Protein AF-A0A3N5GAW0-F1 (afdb_monomer_lite)

Radius of gyration: 9.54 Å; chains: 1; bounding box: 23×20×19 Å

Sequence (43 aa):
TRDNVRAIRPGFGLAPKHLEQVLGRRASRDAARGTPMAWDLLG

Structure (mmCIF, N/CA/C/O backbone):
data_AF-A0A3N5GAW0-F1
#
_entry.id   AF-A0A3N5GAW0-F1
#
loop_
_atom_site.group_PDB
_atom_site.id
_atom_site.type_symbol
_atom_site.label_atom_id
_atom_site.label_alt_id
_atom_site.label_comp_id
_atom_site.label_asym_id
_atom_site.label_entity_id
_atom_site.label_seq_id
_atom_site.pdbx_PDB_ins_code
_atom_site.Cartn_x
_atom_site.Cartn_y
_atom_site.Cartn_z
_atom_site.occupancy
_atom_site.B_iso_or_equiv
_atom_site.auth_seq_id
_atom_site.auth_comp_id
_atom_site.auth_asym_id
_atom_site.auth_atom_id
_atom_site.pdbx_PDB_model_num
ATOM 1 N N . THR A 1 1 ? -1.323 0.988 7.720 1.00 90.06 1 THR A N 1
ATOM 2 C CA . THR A 1 1 ? -0.282 1.487 8.650 1.00 90.06 1 THR A CA 1
ATOM 3 C C . THR A 1 1 ? 1.094 1.237 8.046 1.00 90.06 1 THR A C 1
ATOM 5 O O . THR A 1 1 ? 1.170 0.505 7.060 1.00 90.06 1 THR A O 1
ATOM 8 N N . ARG A 1 2 ? 2.169 1.823 8.600 1.00 93.25 2 ARG A N 1
ATOM 9 C CA . ARG A 1 2 ? 3.549 1.591 8.115 1.00 93.25 2 ARG A CA 1
ATOM 10 C C . ARG A 1 2 ? 4.012 0.136 8.293 1.00 93.25 2 ARG A C 1
ATOM 12 O O . ARG A 1 2 ? 4.891 -0.312 7.568 1.00 93.25 2 ARG A O 1
ATOM 19 N N . ASP A 1 3 ? 3.374 -0.623 9.181 1.00 93.75 3 ASP A N 1
ATOM 20 C CA . ASP A 1 3 ? 3.674 -2.046 9.385 1.00 93.75 3 ASP A CA 1
ATOM 21 C C . ASP A 1 3 ? 3.208 -2.925 8.218 1.00 93.75 3 ASP A C 1
ATOM 23 O O . ASP A 1 3 ? 3.906 -3.869 7.836 1.00 93.75 3 ASP A O 1
ATOM 27 N N . ASN A 1 4 ? 2.065 -2.567 7.620 1.00 94.50 4 ASN A N 1
ATOM 28 C CA . ASN A 1 4 ? 1.364 -3.371 6.613 1.00 94.50 4 ASN A CA 1
ATOM 29 C C . ASN A 1 4 ? 1.720 -2.996 5.166 1.00 94.50 4 ASN A C 1
ATOM 31 O O . ASN A 1 4 ? 1.458 -3.776 4.254 1.00 94.50 4 ASN A O 1
ATOM 35 N N . VAL A 1 5 ? 2.305 -1.815 4.936 1.00 94.25 5 VAL A N 1
ATOM 36 C CA . VAL A 1 5 ? 2.631 -1.306 3.593 1.00 94.25 5 VAL A CA 1
ATOM 37 C C . VAL A 1 5 ? 4.116 -0.981 3.521 1.00 94.25 5 VAL A C 1
ATOM 39 O O . VAL A 1 5 ? 4.629 -0.212 4.329 1.00 94.25 5 VAL A O 1
ATOM 42 N N . ARG A 1 6 ? 4.817 -1.568 2.545 1.00 93.19 6 ARG A N 1
ATOM 43 C CA . ARG A 1 6 ? 6.269 -1.421 2.376 1.00 93.19 6 ARG A CA 1
ATOM 44 C C . ARG A 1 6 ? 6.625 -1.267 0.900 1.00 93.19 6 ARG A C 1
ATOM 46 O O . ARG A 1 6 ? 6.063 -1.956 0.055 1.00 93.19 6 ARG A O 1
ATOM 53 N N . ALA A 1 7 ? 7.591 -0.402 0.602 1.00 93.00 7 ALA A N 1
ATOM 54 C CA . ALA A 1 7 ? 8.182 -0.297 -0.728 1.00 93.00 7 ALA A CA 1
ATOM 55 C C . ALA A 1 7 ? 9.201 -1.434 -0.923 1.00 93.00 7 ALA A C 1
ATOM 57 O O . ALA A 1 7 ? 10.321 -1.367 -0.419 1.00 93.00 7 ALA A O 1
ATOM 58 N N . ILE A 1 8 ? 8.790 -2.497 -1.618 1.00 90.69 8 ILE A N 1
ATOM 59 C CA . ILE A 1 8 ? 9.602 -3.691 -1.892 1.00 90.69 8 ILE A CA 1
ATOM 60 C C . ILE A 1 8 ? 9.823 -3.790 -3.406 1.00 90.69 8 ILE A C 1
ATOM 62 O O . ILE A 1 8 ? 8.931 -3.474 -4.189 1.00 90.69 8 ILE A O 1
ATOM 66 N N . ARG A 1 9 ? 11.029 -4.191 -3.817 1.00 90.62 9 ARG A N 1
ATOM 67 C CA . ARG A 1 9 ? 11.397 -4.418 -5.224 1.00 90.62 9 ARG A CA 1
ATOM 68 C C . ARG A 1 9 ? 11.236 -5.900 -5.590 1.00 90.62 9 ARG A C 1
ATOM 70 O O . ARG A 1 9 ? 11.440 -6.733 -4.707 1.00 90.62 9 ARG A O 1
ATOM 77 N N . PRO A 1 10 ? 10.974 -6.242 -6.868 1.00 88.38 10 PRO A N 1
ATOM 78 C CA . PRO A 1 10 ? 10.813 -5.366 -8.044 1.00 88.38 10 PRO A CA 1
ATOM 79 C C . PRO A 1 10 ? 9.416 -4.710 -8.142 1.00 88.38 10 PRO A C 1
ATOM 81 O O . PRO A 1 10 ? 8.514 -5.025 -7.374 1.00 88.38 10 PRO A O 1
ATOM 84 N N . GLY A 1 11 ? 9.249 -3.728 -9.036 1.00 80.94 11 GLY A N 1
ATOM 85 C CA . GLY A 1 11 ? 8.066 -2.855 -9.080 1.00 80.94 11 GLY A CA 1
ATOM 86 C C . GLY A 1 11 ? 6.873 -3.428 -9.852 1.00 80.94 11 GLY A C 1
ATOM 87 O O . GLY A 1 11 ? 6.739 -3.151 -11.037 1.00 80.94 11 GLY A O 1
ATOM 88 N N . PHE A 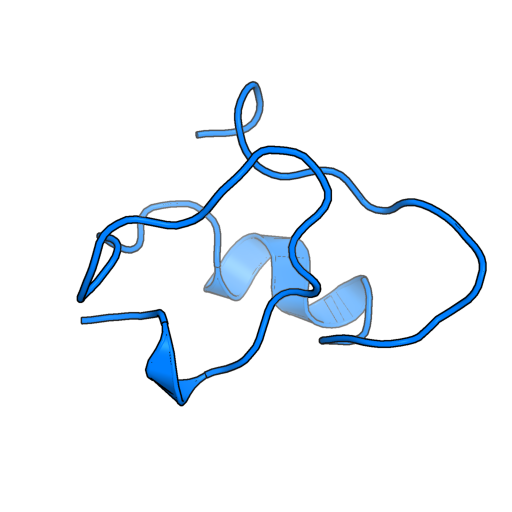1 12 ? 5.990 -4.167 -9.173 1.00 88.25 12 PHE A N 1
ATOM 89 C CA . PHE A 1 12 ? 4.755 -4.731 -9.757 1.00 88.25 12 PHE A CA 1
ATOM 90 C C . PHE A 1 12 ? 3.455 -4.024 -9.340 1.00 88.25 12 PHE A C 1
ATOM 92 O O . PHE A 1 12 ? 2.377 -4.415 -9.775 1.00 88.25 12 PHE A O 1
ATOM 99 N N . GLY A 1 13 ? 3.535 -3.020 -8.468 1.00 93.56 13 GLY A N 1
ATOM 100 C CA . GLY A 1 13 ? 2.374 -2.291 -7.955 1.00 93.56 13 GLY A CA 1
ATOM 101 C C . GLY A 1 13 ? 2.562 -0.782 -8.045 1.00 93.56 13 GLY A C 1
ATOM 102 O O . GLY A 1 13 ? 3.345 -0.281 -8.853 1.00 93.56 13 GLY A O 1
ATOM 103 N N . LEU A 1 14 ? 1.864 -0.049 -7.178 1.00 94.94 14 LEU A N 1
ATOM 104 C CA . LEU A 1 14 ? 2.000 1.402 -7.079 1.00 94.94 14 LEU A CA 1
ATOM 105 C C . LEU A 1 14 ? 3.454 1.825 -6.833 1.00 94.94 14 LEU A C 1
ATOM 107 O O . LEU A 1 14 ? 4.181 1.240 -6.026 1.00 94.94 14 LEU A O 1
ATOM 111 N N . ALA A 1 15 ? 3.860 2.898 -7.511 1.00 94.88 15 ALA A N 1
ATOM 112 C CA . ALA A 1 15 ? 5.174 3.490 -7.317 1.00 94.88 15 ALA A CA 1
ATOM 113 C C . ALA A 1 15 ? 5.348 3.991 -5.865 1.00 94.88 15 ALA A C 1
ATOM 115 O O . ALA A 1 15 ? 4.403 4.561 -5.309 1.00 94.88 15 ALA A O 1
ATOM 116 N N . PRO A 1 16 ? 6.556 3.895 -5.269 1.00 93.06 16 PRO A N 1
ATOM 117 C CA . PRO A 1 16 ? 6.806 4.309 -3.882 1.00 93.06 16 PRO A CA 1
ATOM 118 C C . PRO A 1 16 ? 6.414 5.757 -3.548 1.00 93.06 16 PRO A C 1
ATOM 120 O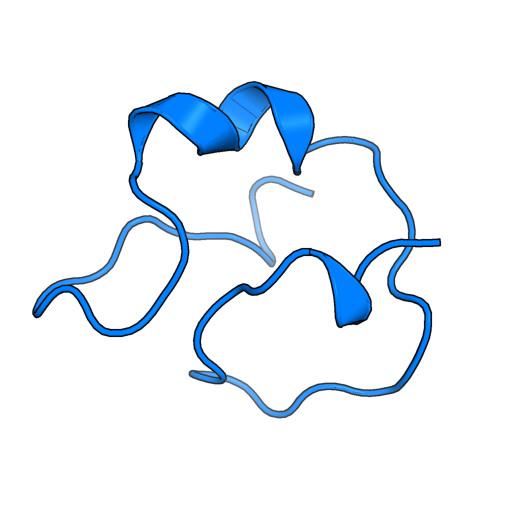 O . PRO A 1 16 ? 6.101 6.046 -2.398 1.00 93.06 16 PRO A O 1
ATOM 123 N N . LYS A 1 17 ? 6.360 6.659 -4.541 1.00 94.81 17 LYS A N 1
ATOM 124 C C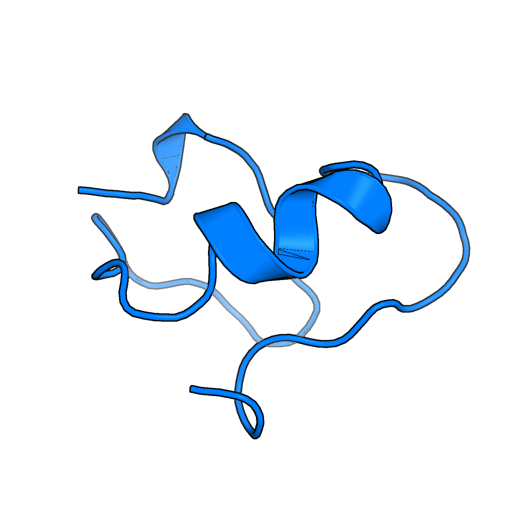A . LYS A 1 17 ? 5.884 8.047 -4.370 1.00 94.81 17 LYS A CA 1
ATOM 125 C C . LYS A 1 17 ? 4.437 8.150 -3.864 1.00 94.81 17 LYS A C 1
ATOM 127 O O . LYS A 1 17 ? 4.065 9.167 -3.296 1.00 94.81 17 LYS A O 1
ATOM 132 N N . HIS A 1 18 ? 3.632 7.106 -4.061 1.00 94.94 18 HIS A N 1
ATOM 133 C CA . HIS A 1 18 ? 2.244 7.045 -3.604 1.00 94.94 18 HIS A CA 1
ATOM 134 C C . HIS A 1 18 ? 2.107 6.504 -2.175 1.00 94.94 18 HIS A C 1
ATOM 136 O O . HIS A 1 18 ? 0.991 6.414 -1.675 1.00 94.94 18 HIS A O 1
ATOM 142 N N . LEU A 1 19 ? 3.207 6.154 -1.494 1.00 94.12 19 LEU A N 1
ATOM 143 C CA . LEU A 1 19 ? 3.160 5.561 -0.155 1.00 94.12 19 LEU A CA 1
ATOM 144 C C . LEU A 1 19 ? 2.356 6.420 0.829 1.00 94.12 19 LEU A C 1
ATOM 146 O O . LEU A 1 19 ? 1.481 5.897 1.509 1.00 94.12 19 LEU A O 1
ATOM 150 N N . GLU A 1 20 ? 2.589 7.730 0.852 1.00 94.25 20 GLU A N 1
ATOM 151 C CA . GLU A 1 20 ? 1.864 8.647 1.742 1.00 94.25 20 GLU A CA 1
AT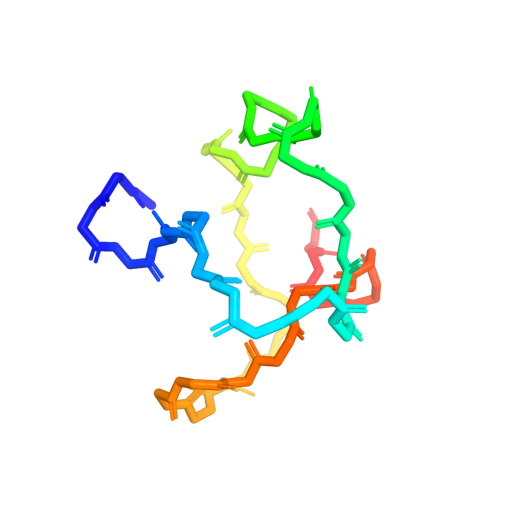OM 152 C C . GLU A 1 20 ? 0.368 8.758 1.392 1.00 94.25 20 GLU A C 1
ATOM 154 O O . GLU A 1 20 ? -0.445 9.012 2.269 1.00 94.25 20 GLU A O 1
ATOM 159 N N . GLN A 1 21 ? -0.021 8.503 0.137 1.00 94.56 21 GLN A N 1
ATOM 160 C CA . GLN A 1 21 ? -1.431 8.475 -0.281 1.00 94.56 21 GLN A CA 1
ATOM 161 C C . GLN A 1 21 ? -2.132 7.162 0.095 1.00 94.56 21 GLN A C 1
ATOM 163 O O . GLN A 1 21 ? -3.350 7.137 0.262 1.00 94.56 21 GLN A O 1
ATOM 168 N N . VAL A 1 22 ? -1.373 6.068 0.202 1.00 95.44 22 VAL A N 1
ATOM 169 C CA . VAL A 1 22 ? -1.866 4.752 0.635 1.00 95.44 22 VAL A CA 1
ATOM 170 C C . VAL A 1 22 ? -1.951 4.681 2.160 1.00 95.44 22 VAL A C 1
ATOM 172 O O . VAL A 1 22 ? -2.875 4.083 2.716 1.00 95.44 22 VAL A O 1
ATOM 175 N N . LEU A 1 23 ? -0.989 5.279 2.865 1.00 94.56 23 LEU A N 1
ATOM 176 C CA . LEU A 1 23 ? -0.998 5.339 4.321 1.00 94.56 23 LEU A CA 1
ATOM 177 C C . LEU A 1 23 ? -2.240 6.096 4.817 1.00 94.56 23 LEU A C 1
ATOM 179 O O . LEU A 1 23 ? -2.600 7.150 4.314 1.00 94.56 23 LEU A O 1
ATOM 183 N N . GLY A 1 24 ? -2.918 5.522 5.811 1.00 91.44 24 GLY A N 1
ATOM 184 C CA . GLY A 1 24 ? -4.165 6.069 6.357 1.00 91.44 24 GLY A CA 1
ATOM 185 C C . GLY A 1 24 ? -5.431 5.655 5.600 1.00 91.44 24 GLY A C 1
ATOM 186 O O . GLY A 1 24 ? -6.522 5.820 6.139 1.00 91.44 24 GLY A O 1
ATOM 187 N N . ARG A 1 25 ? -5.319 5.052 4.409 1.00 94.38 25 ARG A N 1
ATOM 188 C CA . ARG A 1 25 ? -6.469 4.471 3.702 1.00 94.38 25 ARG A CA 1
ATOM 189 C C . ARG A 1 25 ? -6.835 3.096 4.254 1.00 94.38 25 ARG A C 1
ATOM 191 O O . ARG A 1 25 ? -5.993 2.368 4.788 1.00 94.38 25 ARG A O 1
ATOM 198 N N . ARG A 1 26 ? -8.114 2.747 4.110 1.00 95.31 26 ARG A N 1
ATOM 199 C CA . ARG A 1 26 ? -8.658 1.434 4.466 1.00 95.31 26 ARG A CA 1
ATOM 200 C C . ARG A 1 26 ? -8.610 0.518 3.245 1.00 95.31 26 ARG A C 1
ATOM 202 O O . ARG A 1 26 ? -8.886 0.961 2.135 1.00 95.31 26 ARG A O 1
ATOM 209 N N . ALA A 1 27 ? -8.281 -0.753 3.459 1.00 95.62 27 ALA A N 1
ATOM 210 C CA . ALA A 1 27 ? -8.378 -1.753 2.404 1.00 95.62 27 ALA A CA 1
ATOM 211 C C . ALA A 1 27 ? -9.854 -2.039 2.068 1.00 95.62 27 ALA A C 1
ATOM 213 O O . ALA A 1 27 ? -10.673 -2.190 2.978 1.00 95.62 27 ALA A O 1
ATOM 214 N N . SER A 1 28 ? -10.185 -2.111 0.779 1.00 96.50 28 SER A N 1
ATOM 215 C CA . SER A 1 28 ? -11.535 -2.414 0.278 1.00 96.50 28 SER A CA 1
ATOM 216 C C . SER A 1 28 ? -11.872 -3.910 0.332 1.00 96.50 28 SER A C 1
ATOM 218 O O . SER A 1 28 ? -13.043 -4.280 0.345 1.00 96.50 28 SER A O 1
ATOM 220 N N . ARG A 1 29 ? -10.848 -4.770 0.379 1.00 95.88 29 ARG A N 1
ATOM 221 C CA . ARG A 1 29 ? -10.937 -6.235 0.454 1.00 95.88 29 ARG A CA 1
ATOM 222 C C . ARG A 1 29 ? -9.699 -6.819 1.130 1.00 95.88 29 ARG A C 1
ATOM 224 O O . ARG A 1 29 ? -8.690 -6.128 1.286 1.00 95.88 29 ARG A O 1
ATOM 231 N N . ASP A 1 30 ? -9.770 -8.097 1.478 1.00 96.12 30 ASP A N 1
ATOM 232 C CA . ASP A 1 30 ? -8.628 -8.829 2.017 1.00 96.12 30 ASP A CA 1
ATOM 233 C C . ASP A 1 30 ? -7.495 -8.928 0.985 1.00 96.12 30 ASP A C 1
ATOM 235 O O . ASP A 1 30 ? -7.724 -9.097 -0.216 1.00 96.12 30 ASP A O 1
ATOM 239 N N . ALA A 1 31 ? -6.255 -8.828 1.463 1.00 94.38 31 ALA A N 1
ATOM 240 C CA . ALA A 1 31 ? -5.052 -8.945 0.649 1.00 94.38 31 ALA A CA 1
ATOM 241 C C . ALA A 1 31 ? -4.034 -9.847 1.350 1.00 94.38 31 ALA A C 1
ATOM 243 O O . ALA A 1 31 ? -3.719 -9.659 2.527 1.00 94.38 31 ALA A O 1
ATOM 244 N N . ALA A 1 32 ? -3.482 -10.813 0.617 1.00 96.00 32 ALA A N 1
AT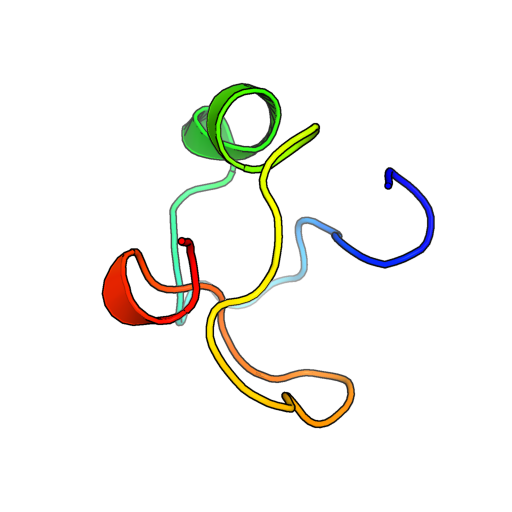OM 245 C CA . ALA A 1 32 ? -2.412 -11.658 1.128 1.00 96.00 32 ALA A CA 1
ATOM 246 C C . ALA A 1 32 ? -1.109 -10.857 1.295 1.00 96.00 32 ALA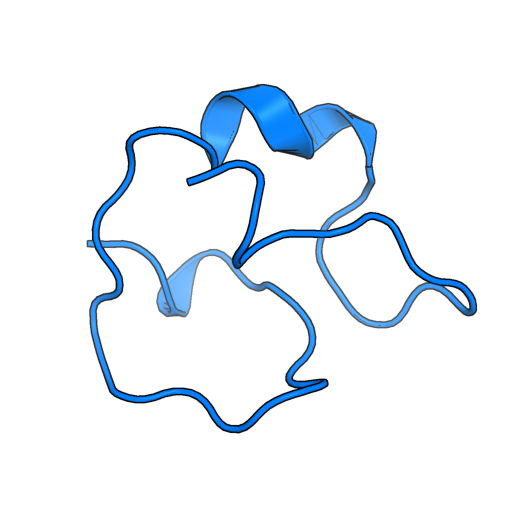 A C 1
ATOM 248 O O . ALA A 1 32 ? -0.858 -9.865 0.598 1.00 96.00 32 ALA A O 1
ATOM 249 N N . ARG A 1 33 ? -0.223 -11.309 2.186 1.00 93.69 33 ARG A N 1
ATOM 250 C CA . ARG A 1 33 ? 1.107 -10.705 2.336 1.00 93.69 33 ARG A CA 1
ATOM 251 C C . ARG A 1 33 ? 1.880 -10.803 1.017 1.00 93.69 33 ARG A C 1
ATOM 253 O O . ARG A 1 33 ? 2.009 -11.883 0.457 1.00 93.69 33 ARG A O 1
ATOM 260 N N . GLY A 1 34 ? 2.447 -9.683 0.569 1.00 93.00 34 GLY A N 1
ATOM 261 C CA . GLY A 1 34 ? 3.188 -9.613 -0.696 1.00 93.00 34 GLY A CA 1
ATOM 262 C C . GLY A 1 34 ? 2.326 -9.283 -1.916 1.00 93.00 34 GLY A C 1
ATOM 263 O O . GLY A 1 34 ? 2.864 -9.192 -3.014 1.00 93.00 34 GLY A O 1
ATOM 264 N N . THR A 1 35 ? 1.022 -9.052 -1.734 1.00 94.75 35 THR A N 1
ATOM 265 C CA . THR A 1 35 ? 0.152 -8.539 -2.800 1.00 94.75 35 THR A CA 1
ATOM 266 C C . THR A 1 35 ? 0.655 -7.166 -3.272 1.00 94.75 35 THR A C 1
ATOM 268 O O . THR A 1 35 ? 0.836 -6.274 -2.433 1.00 94.75 35 THR A O 1
ATOM 271 N N . PRO A 1 36 ? 0.883 -6.960 -4.583 1.00 95.38 36 PRO A N 1
ATOM 272 C CA . PRO A 1 36 ? 1.209 -5.643 -5.118 1.00 95.38 36 PRO A CA 1
ATOM 273 C C . PRO A 1 36 ? 0.101 -4.634 -4.806 1.00 95.38 36 PRO A C 1
ATOM 275 O O . PRO A 1 36 ? -1.080 -4.921 -4.985 1.00 95.38 36 PRO A O 1
ATOM 278 N N . MET A 1 37 ? 0.470 -3.440 -4.339 1.00 95.38 37 MET A N 1
ATOM 279 C CA . MET A 1 37 ? -0.515 -2.383 -4.099 1.00 95.38 37 MET A CA 1
ATOM 280 C C . MET A 1 37 ? -1.101 -1.874 -5.413 1.00 95.38 37 MET A C 1
ATOM 282 O O . MET A 1 37 ? -0.369 -1.675 -6.382 1.00 95.38 37 MET A O 1
ATOM 286 N N . ALA A 1 38 ? -2.404 -1.610 -5.401 1.00 95.44 38 ALA A N 1
ATOM 287 C CA . ALA A 1 38 ? -3.184 -1.070 -6.504 1.00 95.44 38 ALA A CA 1
ATOM 288 C C . ALA A 1 38 ? -4.305 -0.182 -5.943 1.00 95.44 38 ALA A C 1
ATOM 290 O O . ALA A 1 38 ? -4.704 -0.333 -4.787 1.00 95.44 38 ALA A O 1
ATOM 291 N N . TRP A 1 39 ? -4.792 0.773 -6.737 1.00 95.62 39 TRP A N 1
ATOM 292 C CA . TRP A 1 39 ? -5.813 1.726 -6.282 1.00 95.62 39 TRP A CA 1
ATOM 293 C C . TRP A 1 39 ? -7.162 1.066 -5.976 1.00 95.62 39 TRP A C 1
ATOM 295 O O . TRP A 1 39 ? -7.877 1.538 -5.102 1.00 95.62 39 TRP A O 1
ATOM 305 N N . ASP A 1 40 ? -7.482 -0.043 -6.642 1.00 95.38 40 ASP A N 1
ATOM 306 C CA . ASP A 1 40 ? -8.712 -0.816 -6.431 1.00 95.38 40 ASP A CA 1
ATOM 307 C C . ASP A 1 40 ? -8.760 -1.533 -5.066 1.00 95.38 40 ASP A C 1
ATOM 309 O O . ASP A 1 40 ? -9.834 -1.907 -4.592 1.00 95.38 40 ASP A O 1
ATOM 313 N N . LEU A 1 41 ? -7.608 -1.696 -4.407 1.00 94.69 41 LEU A N 1
ATOM 314 C CA . LEU A 1 41 ? -7.493 -2.229 -3.050 1.00 94.69 41 LEU A CA 1
ATOM 315 C C . LEU A 1 41 ? -7.805 -1.192 -1.968 1.00 94.69 41 LEU A C 1
ATOM 317 O O . LEU A 1 41 ? -7.860 -1.560 -0.796 1.00 94.69 41 LEU A O 1
ATOM 321 N N . LEU A 1 42 ? -7.982 0.083 -2.321 1.00 94.00 42 LEU A N 1
ATOM 322 C CA . LEU A 1 42 ? -8.264 1.156 -1.370 1.00 94.00 42 LEU A CA 1
ATOM 323 C C . LEU A 1 42 ? -9.746 1.542 -1.427 1.00 94.00 42 LEU A C 1
ATOM 325 O O . LEU A 1 42 ? -10.296 1.743 -2.506 1.00 94.00 42 LEU A O 1
ATOM 329 N N . GLY A 1 43 ? -10.369 1.647 -0.251 1.00 85.31 43 GLY A N 1
ATOM 330 C CA . GLY A 1 43 ? -11.706 2.215 -0.056 1.00 85.31 43 GLY A CA 1
ATOM 331 C C . GLY A 1 43 ? -11.690 3.720 0.174 1.00 85.31 43 GLY A C 1
ATOM 332 O O . GLY A 1 43 ? -10.614 4.291 0.500 1.00 85.31 43 GLY A O 1
#

Secondary structure (DSSP, 8-state):
-TTT----SS--SS-GGGHHHHTTPPBSS---TTPPP-GGGB-

Foldseek 3Di:
DPVQDDDDDDQPADDPVCVVVPPPFDFPDDDDRPPHDYPNRTD

pLDDT: mean 93.45, std 3.0, range [80.94, 96.5]